Protein AF-A0A8X6WI10-F1 (afdb_monomer_lite)

Organism: Trichonephila clavipes (NCBI:txid2585209)

Radius of gyration: 24.34 Å; chains: 1; bounding box: 65×35×46 Å

pLDDT: mean 80.43, std 12.91, range [36.12, 96.44]

Secondary structure (DSSP, 8-state):
----PPPPSSPPP-S-TTGGGG----PPP------HHHHHHHHHHHHHTTT--HHHHTT-------EEESS-TT--------TTGGG-GGG--PPP-SPPPEEE-

Sequence (105 aa):
MSFTRRPGSGRPRQTSHREDRHIGTRCPLRELPLTPTPRLLRLEWCHAGGNWTSAGLNQVVFSNKSRFNISSDDNRVRVWRPCGERLNLAFSLQRHTAPTAGVMV

Foldseek 3Di:
DDDDDDDDPDDPDPDDPVRCVPVDDDDPPPDDPDDPVVVVVVVVVCVVCVPQDPVNVVPDDDDDKDKAAPDDPVQDDDDDDDPPCPVPCVRDDDRDPDGGDTDID

Structure (mmCIF, N/CA/C/O backbone):
data_AF-A0A8X6WI10-F1
#
_entry.id   AF-A0A8X6WI10-F1
#
loop_
_atom_site.group_PDB
_atom_site.id
_atom_site.type_symbol
_atom_site.label_atom_id
_atom_site.label_alt_id
_atom_site.label_comp_id
_atom_site.label_asym_id
_atom_site.label_entity_id
_atom_site.label_seq_id
_atom_site.pdbx_PDB_ins_code
_atom_site.Cartn_x
_atom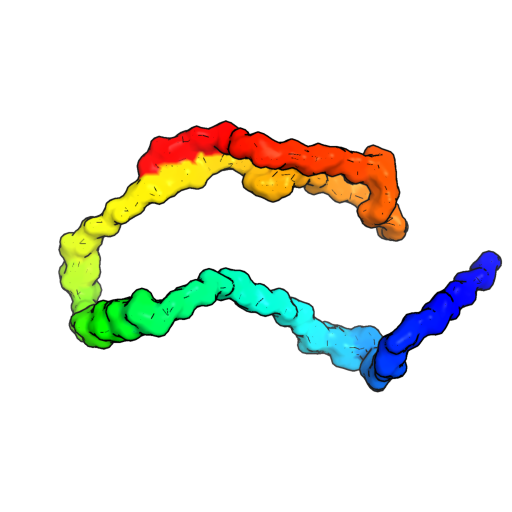_site.Cartn_y
_atom_site.Cartn_z
_atom_site.occupancy
_atom_site.B_iso_or_equiv
_atom_site.auth_seq_id
_atom_site.auth_comp_id
_atom_site.auth_asym_id
_atom_site.auth_atom_id
_atom_site.pdbx_PDB_model_num
ATOM 1 N N . MET A 1 1 ? 44.277 -15.154 -18.373 1.00 36.53 1 MET A N 1
ATOM 2 C CA . MET A 1 1 ? 43.895 -13.822 -17.853 1.00 36.53 1 MET A CA 1
ATOM 3 C C . MET A 1 1 ? 43.700 -13.933 -16.350 1.00 36.53 1 MET A C 1
ATOM 5 O O . MET A 1 1 ? 42.816 -14.656 -15.909 1.00 36.53 1 MET A O 1
ATOM 9 N N . SER A 1 2 ? 44.588 -13.324 -15.571 1.00 36.12 2 SER A N 1
ATOM 10 C CA . SER A 1 2 ? 44.642 -13.413 -14.109 1.00 36.12 2 SER A CA 1
ATOM 11 C C . SER A 1 2 ? 43.868 -12.250 -13.481 1.00 36.12 2 SER A C 1
ATOM 13 O O . SER A 1 2 ? 44.223 -11.090 -13.662 1.00 36.12 2 SER A O 1
ATOM 15 N N . PHE A 1 3 ? 42.795 -12.551 -12.747 1.00 38.69 3 PHE A N 1
ATOM 16 C CA . PHE A 1 3 ? 42.036 -11.546 -12.001 1.00 38.69 3 PHE A CA 1
ATOM 17 C C . PHE A 1 3 ? 42.714 -11.275 -10.654 1.00 38.69 3 PHE A C 1
ATOM 19 O O . PHE A 1 3 ? 42.570 -12.051 -9.710 1.00 38.69 3 PHE A O 1
ATOM 26 N N . THR A 1 4 ? 43.437 -10.165 -10.536 1.00 45.56 4 THR A N 1
ATOM 27 C CA . THR A 1 4 ? 43.920 -9.660 -9.246 1.00 45.56 4 THR A CA 1
ATOM 28 C C . THR A 1 4 ? 42.784 -8.941 -8.516 1.00 45.56 4 THR A C 1
ATOM 30 O O . THR A 1 4 ? 42.281 -7.905 -8.953 1.00 45.56 4 THR A O 1
ATOM 33 N N . ARG A 1 5 ? 42.342 -9.505 -7.383 1.00 49.59 5 ARG A N 1
ATOM 34 C CA . ARG A 1 5 ? 41.391 -8.837 -6.481 1.00 49.59 5 ARG A CA 1
ATOM 35 C C . ARG A 1 5 ? 42.083 -7.637 -5.837 1.00 49.59 5 ARG A C 1
ATOM 37 O O . ARG A 1 5 ? 43.136 -7.788 -5.227 1.00 49.59 5 ARG A O 1
ATOM 44 N N . ARG A 1 6 ? 41.474 -6.454 -5.943 1.00 52.00 6 ARG A N 1
ATOM 45 C CA . ARG A 1 6 ? 41.915 -5.271 -5.191 1.00 52.00 6 ARG A CA 1
ATOM 46 C C . ARG A 1 6 ? 41.699 -5.516 -3.687 1.00 52.00 6 ARG A C 1
ATOM 48 O O . ARG A 1 6 ? 40.627 -6.018 -3.335 1.00 52.00 6 ARG A O 1
ATOM 55 N N . PRO A 1 7 ? 42.652 -5.169 -2.803 1.00 57.00 7 PRO A N 1
ATOM 56 C CA . PRO A 1 7 ? 42.442 -5.259 -1.362 1.00 57.00 7 P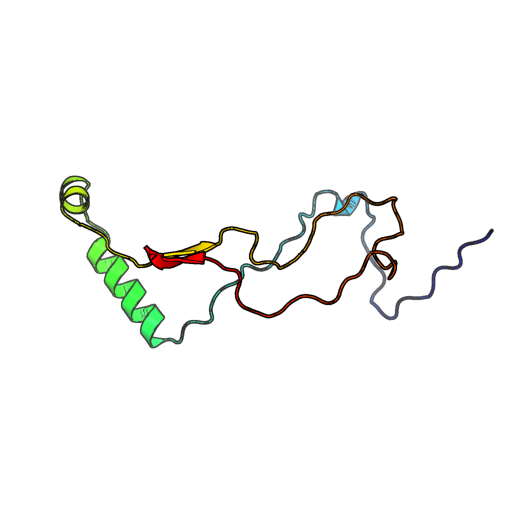RO A CA 1
ATOM 57 C C . PRO A 1 7 ? 41.316 -4.306 -0.948 1.00 57.00 7 PRO A C 1
ATOM 59 O O . PRO A 1 7 ? 41.387 -3.105 -1.203 1.00 57.00 7 PRO A O 1
ATOM 62 N N . GLY A 1 8 ? 40.248 -4.839 -0.354 1.00 60.31 8 GLY A N 1
ATOM 63 C CA . GLY A 1 8 ? 39.208 -4.020 0.265 1.00 60.31 8 GLY A CA 1
ATOM 64 C C . GLY A 1 8 ? 39.687 -3.517 1.625 1.00 60.31 8 GLY A C 1
ATOM 65 O O . GLY A 1 8 ? 40.206 -4.302 2.411 1.00 60.31 8 GLY A O 1
ATOM 66 N N . SER A 1 9 ? 39.491 -2.235 1.929 1.00 61.09 9 SER A N 1
ATOM 67 C CA . SER A 1 9 ? 39.899 -1.580 3.185 1.00 61.09 9 SER A CA 1
ATOM 68 C C . SER A 1 9 ? 38.997 -1.905 4.392 1.00 61.09 9 SER A C 1
ATOM 70 O O . SER A 1 9 ? 38.879 -1.112 5.323 1.00 61.09 9 SER A O 1
ATOM 72 N N . GLY A 1 10 ? 38.314 -3.051 4.369 1.00 67.44 10 GLY A N 1
ATOM 73 C CA . GLY A 1 10 ? 37.398 -3.493 5.420 1.00 67.44 10 GLY A CA 1
ATOM 74 C C . GLY A 1 10 ? 37.994 -4.606 6.276 1.00 67.44 10 GLY A C 1
ATOM 75 O O . GLY A 1 10 ? 38.992 -5.223 5.908 1.00 67.44 10 GLY A O 1
ATOM 76 N N . ARG A 1 11 ? 37.349 -4.904 7.410 1.00 70.88 11 ARG A N 1
ATOM 77 C CA . ARG A 1 11 ? 37.685 -6.097 8.200 1.00 70.88 11 ARG A CA 1
ATOM 78 C C . ARG A 1 11 ? 37.631 -7.342 7.299 1.00 70.88 11 ARG A C 1
ATOM 80 O O . ARG A 1 11 ? 36.675 -7.463 6.525 1.00 70.88 11 ARG A O 1
ATOM 87 N N . PRO A 1 12 ? 38.615 -8.256 7.387 1.00 72.81 12 PRO A N 1
ATOM 88 C CA . PRO A 1 12 ? 38.588 -9.501 6.632 1.00 72.81 12 PRO A CA 1
ATOM 89 C C . PRO A 1 12 ? 37.271 -10.231 6.880 1.00 72.81 12 PRO A C 1
ATOM 91 O O . PRO A 1 12 ? 36.828 -10.352 8.024 1.00 72.81 12 PRO A O 1
ATOM 94 N N . ARG A 1 13 ? 36.627 -10.695 5.807 1.00 71.38 13 ARG A N 1
ATOM 95 C CA . ARG A 1 13 ? 35.412 -11.497 5.935 1.00 71.38 13 ARG A CA 1
ATOM 96 C C . ARG A 1 13 ? 35.779 -12.796 6.653 1.00 71.38 13 ARG A C 1
ATOM 98 O O . ARG A 1 13 ? 36.609 -13.543 6.148 1.00 71.38 13 ARG A O 1
ATOM 105 N N . GLN A 1 14 ? 35.181 -13.031 7.819 1.00 82.12 14 GLN A N 1
ATOM 106 C CA . GLN A 1 14 ? 35.443 -14.232 8.619 1.00 82.12 14 GLN A CA 1
ATOM 107 C C . GLN A 1 14 ? 34.620 -15.446 8.179 1.00 82.12 14 GLN A C 1
ATOM 109 O O . GLN A 1 14 ? 34.967 -16.563 8.537 1.00 82.12 14 GLN A O 1
ATOM 114 N N . THR A 1 15 ? 33.565 -15.237 7.393 1.00 79.12 15 THR A N 1
ATOM 115 C CA . THR A 1 15 ? 32.676 -16.294 6.910 1.00 79.12 15 THR A CA 1
ATOM 116 C C . THR A 1 15 ? 32.820 -16.513 5.402 1.00 79.12 15 THR A C 1
ATOM 118 O O . THR A 1 15 ? 33.075 -15.601 4.605 1.00 79.12 15 THR A O 1
ATOM 121 N N . SER A 1 16 ? 32.683 -17.762 4.983 1.00 82.19 16 SER A N 1
ATOM 122 C CA . SER A 1 16 ? 32.624 -18.183 3.591 1.00 82.19 16 SER A CA 1
ATOM 123 C C . SER A 1 16 ? 31.206 -18.029 3.030 1.00 82.19 16 SER A C 1
ATOM 125 O O . SER A 1 16 ? 30.210 -18.086 3.744 1.00 82.19 16 SER A O 1
ATOM 127 N N . H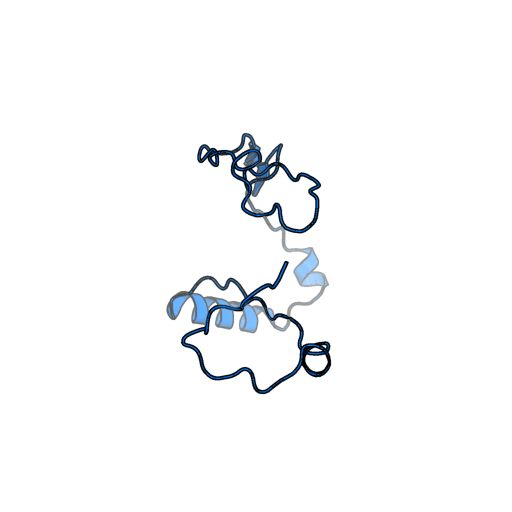IS A 1 17 ? 31.086 -17.926 1.703 1.00 76.81 17 HIS A N 1
ATOM 128 C CA . HIS A 1 17 ? 29.778 -17.869 1.031 1.00 76.81 17 HIS A CA 1
ATOM 129 C C . HIS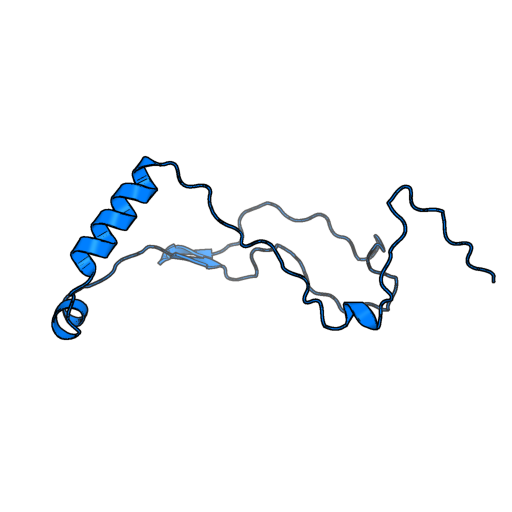 A 1 17 ? 28.890 -19.098 1.325 1.00 76.81 17 HIS A C 1
ATOM 131 O O . HIS A 1 17 ? 27.669 -19.024 1.217 1.00 76.81 17 HIS A O 1
ATOM 137 N N . ARG A 1 18 ? 29.488 -20.252 1.656 1.00 78.62 18 ARG A N 1
ATOM 138 C CA . ARG A 1 18 ? 28.739 -21.459 2.039 1.00 78.62 18 ARG A CA 1
ATOM 139 C C . ARG A 1 18 ? 28.129 -21.322 3.433 1.00 78.62 18 ARG A C 1
ATOM 141 O O . ARG A 1 18 ? 26.990 -21.732 3.611 1.00 78.62 18 ARG A O 1
ATOM 148 N N . GLU A 1 19 ? 28.859 -20.728 4.373 1.00 84.12 19 GLU A N 1
ATOM 149 C CA . GLU A 1 19 ? 28.388 -20.464 5.740 1.00 84.12 19 GLU A CA 1
ATOM 150 C C . GLU A 1 19 ? 27.309 -19.374 5.752 1.00 84.12 19 GLU A C 1
ATOM 152 O O . GLU A 1 19 ? 26.295 -19.508 6.433 1.00 84.12 19 GLU A O 1
ATOM 157 N N . ASP A 1 20 ? 27.451 -18.361 4.895 1.00 81.62 20 ASP A N 1
ATOM 158 C CA . ASP A 1 20 ? 26.464 -17.286 4.748 1.00 81.62 20 ASP A CA 1
ATOM 159 C C . ASP A 1 20 ? 25.188 -17.723 4.000 1.00 81.62 20 ASP A C 1
ATOM 161 O O . ASP A 1 20 ? 24.233 -16.952 3.916 1.00 81.62 20 ASP A O 1
ATOM 165 N N . ARG A 1 21 ? 25.119 -18.953 3.462 1.00 78.81 21 ARG A N 1
ATOM 166 C CA . ARG A 1 21 ? 23.980 -19.429 2.647 1.00 78.81 21 ARG A CA 1
ATOM 167 C C . ARG A 1 21 ? 22.643 -19.376 3.394 1.00 78.81 21 ARG A C 1
ATOM 169 O O . ARG A 1 21 ? 21.595 -19.264 2.761 1.00 78.81 21 ARG A O 1
ATOM 176 N N . HIS A 1 22 ? 22.684 -19.468 4.719 1.00 76.44 22 HIS A N 1
ATOM 177 C CA . HIS A 1 22 ? 21.509 -19.437 5.593 1.00 76.44 22 HIS A CA 1
ATOM 178 C C . HIS A 1 22 ? 21.252 -18.053 6.205 1.00 76.44 22 HIS A C 1
ATOM 180 O O . HIS A 1 22 ? 20.234 -17.847 6.865 1.00 76.44 22 HIS A O 1
ATOM 186 N N . ILE A 1 23 ? 22.146 -17.090 5.969 1.00 78.12 23 ILE A N 1
ATOM 187 C CA . ILE A 1 23 ? 21.986 -15.711 6.412 1.00 78.12 23 ILE A CA 1
ATOM 188 C C . ILE A 1 23 ? 21.145 -14.993 5.359 1.00 78.12 23 ILE A C 1
ATOM 190 O O . ILE A 1 23 ? 21.631 -14.558 4.316 1.00 78.12 23 ILE A O 1
ATOM 194 N N . GLY A 1 24 ? 19.846 -14.877 5.624 1.00 72.56 24 GLY A N 1
ATOM 195 C CA . GLY A 1 24 ? 18.975 -14.039 4.810 1.00 72.56 24 GLY A CA 1
ATOM 196 C C . GLY A 1 24 ? 19.458 -12.588 4.829 1.00 72.56 24 GLY A C 1
ATOM 197 O O . GLY A 1 24 ? 19.764 -12.031 5.885 1.00 72.56 24 GLY A O 1
ATOM 198 N N . THR A 1 25 ? 19.502 -11.938 3.667 1.00 71.81 25 THR A N 1
ATOM 199 C CA . THR A 1 25 ? 19.712 -10.490 3.597 1.00 71.81 25 THR A CA 1
ATOM 200 C C . THR A 1 25 ? 18.516 -9.790 4.238 1.00 71.81 25 THR A C 1
ATOM 202 O O . THR A 1 25 ? 17.444 -9.705 3.637 1.00 71.81 25 THR A O 1
ATOM 205 N N . ARG A 1 26 ? 18.672 -9.291 5.468 1.00 71.12 26 ARG A N 1
ATOM 206 C CA . ARG A 1 26 ? 17.653 -8.458 6.114 1.00 71.12 26 ARG A CA 1
ATOM 207 C C . ARG A 1 26 ? 17.676 -7.079 5.461 1.00 71.12 26 ARG A C 1
ATOM 209 O O . ARG A 1 26 ? 18.605 -6.302 5.669 1.00 71.12 26 ARG A O 1
ATOM 216 N N . CYS A 1 27 ? 16.656 -6.762 4.674 1.00 72.81 27 CYS A N 1
ATOM 217 C CA . CYS A 1 27 ? 16.380 -5.371 4.344 1.00 72.81 27 CYS A CA 1
ATOM 218 C C . CYS A 1 27 ? 15.799 -4.707 5.602 1.00 72.81 27 CYS A C 1
ATOM 220 O O . CYS A 1 27 ? 14.829 -5.239 6.146 1.00 72.81 27 CYS A O 1
ATOM 222 N N . PRO A 1 28 ? 16.365 -3.592 6.096 1.00 70.06 28 PRO A N 1
ATOM 223 C CA . PRO A 1 28 ? 15.743 -2.865 7.193 1.00 70.06 28 PRO A CA 1
ATOM 224 C C . PRO A 1 28 ? 14.331 -2.451 6.772 1.00 70.06 28 PRO A C 1
ATOM 226 O O . PRO A 1 28 ? 14.121 -1.995 5.642 1.00 70.06 28 PRO A O 1
ATOM 229 N N . LEU A 1 29 ? 13.364 -2.644 7.671 1.00 75.56 29 LEU A N 1
ATOM 230 C CA . LEU A 1 29 ? 12.002 -2.180 7.457 1.00 75.56 29 LEU A CA 1
ATOM 231 C C . LEU A 1 29 ? 12.053 -0.666 7.217 1.00 75.56 29 LEU A C 1
ATOM 233 O O . LEU A 1 29 ? 12.698 0.071 7.964 1.00 75.56 29 LEU A O 1
ATOM 237 N N . ARG A 1 30 ? 11.411 -0.200 6.142 1.00 79.69 30 ARG A N 1
ATOM 238 C CA . ARG A 1 30 ? 11.265 1.235 5.882 1.00 79.69 30 ARG A CA 1
ATOM 239 C C . ARG A 1 30 ? 10.196 1.785 6.817 1.00 79.69 30 ARG A C 1
ATOM 241 O O . ARG A 1 30 ? 9.039 1.910 6.432 1.00 79.69 30 ARG A O 1
ATOM 248 N N . GLU A 1 31 ? 10.581 2.067 8.052 1.00 77.19 31 GLU A N 1
ATOM 249 C CA . GLU A 1 31 ? 9.699 2.709 9.019 1.00 77.19 31 GLU A CA 1
ATOM 250 C C . GLU A 1 31 ? 9.733 4.227 8.840 1.00 77.19 31 GLU A C 1
ATOM 252 O O . GLU A 1 31 ? 10.797 4.839 8.729 1.00 77.19 31 GLU A O 1
ATOM 257 N N . LEU A 1 32 ? 8.553 4.845 8.826 1.00 80.56 32 LEU A N 1
ATOM 258 C CA . LEU A 1 32 ? 8.445 6.290 8.970 1.00 80.56 32 LEU A CA 1
ATOM 259 C C . LEU A 1 32 ? 8.771 6.639 10.430 1.00 80.56 32 LEU A C 1
ATOM 261 O O . LEU A 1 32 ? 8.090 6.133 11.328 1.00 80.56 32 LEU A O 1
ATOM 265 N N . PRO A 1 33 ? 9.769 7.497 10.707 1.00 84.12 33 PRO A N 1
ATOM 266 C CA . PRO A 1 33 ? 10.055 7.919 12.069 1.00 84.12 33 PRO A CA 1
ATOM 267 C C . PRO A 1 33 ? 8.897 8.781 12.585 1.00 84.12 33 PRO A C 1
ATOM 269 O O . PRO A 1 33 ? 8.801 9.969 12.295 1.00 84.12 33 PRO A O 1
ATOM 272 N N . LEU A 1 34 ? 7.982 8.170 13.339 1.00 83.88 34 LEU A N 1
ATOM 273 C CA . LEU A 1 34 ? 6.914 8.900 14.021 1.00 83.88 34 LEU A CA 1
ATOM 274 C C . LEU A 1 34 ? 7.486 9.684 15.205 1.00 83.88 34 LEU A C 1
ATOM 276 O O . LEU A 1 34 ? 8.316 9.160 15.951 1.00 83.88 34 LEU A O 1
ATOM 280 N N . THR A 1 35 ? 7.001 10.906 15.414 1.00 91.00 35 THR A N 1
ATOM 281 C CA . THR A 1 35 ? 7.262 11.659 16.646 1.00 91.00 35 THR A CA 1
ATOM 282 C C . THR A 1 35 ? 6.588 10.970 17.852 1.00 91.00 35 THR A C 1
ATOM 284 O O . THR A 1 35 ? 5.712 10.117 17.665 1.00 91.00 35 THR A O 1
ATOM 287 N N . PRO A 1 36 ? 6.983 11.277 19.104 1.00 92.88 36 PRO A N 1
ATOM 288 C CA . PRO A 1 36 ? 6.435 10.607 20.290 1.00 92.88 36 PRO A CA 1
ATOM 289 C C . PRO A 1 36 ? 4.909 10.724 20.423 1.00 92.88 36 PRO A C 1
ATOM 291 O O . PRO A 1 36 ? 4.243 9.747 20.754 1.00 92.88 36 PRO A O 1
ATOM 294 N N . THR A 1 37 ? 4.336 11.883 20.094 1.00 94.06 37 THR A N 1
ATOM 295 C CA . THR A 1 37 ? 2.899 12.148 20.273 1.00 94.06 37 THR A CA 1
ATOM 296 C C . THR A 1 37 ? 2.003 11.273 19.380 1.00 94.06 37 THR A C 1
ATOM 298 O O . THR A 1 37 ? 1.142 10.581 19.921 1.00 94.06 37 THR A O 1
ATOM 301 N N . PRO A 1 38 ? 2.214 11.177 18.046 1.00 92.31 38 PRO A N 1
ATOM 302 C CA . PRO A 1 38 ? 1.486 10.226 17.204 1.00 92.31 38 PRO A CA 1
ATOM 303 C C . PRO A 1 38 ? 1.625 8.763 17.633 1.00 92.31 38 PRO A C 1
ATOM 305 O O . PRO A 1 38 ? 0.716 7.975 17.383 1.00 92.31 38 PRO A O 1
ATOM 308 N N . ARG A 1 39 ? 2.750 8.372 18.250 1.00 93.31 39 ARG A N 1
ATOM 309 C CA . ARG A 1 39 ? 2.930 6.998 18.749 1.00 93.31 39 ARG A CA 1
ATOM 310 C C . ARG A 1 39 ? 2.005 6.711 19.926 1.00 93.31 39 ARG A C 1
ATOM 312 O O . ARG A 1 39 ? 1.346 5.677 19.917 1.00 93.31 39 ARG A O 1
ATOM 319 N N . LEU A 1 40 ? 1.933 7.626 20.892 1.00 96.00 40 LEU A N 1
ATOM 320 C CA . LEU A 1 40 ? 1.063 7.481 22.061 1.00 96.00 40 LEU A CA 1
ATOM 321 C C . LEU A 1 40 ? -0.415 7.471 21.667 1.00 96.00 40 LEU A C 1
ATOM 323 O O . LEU A 1 40 ? -1.131 6.565 22.075 1.00 96.00 40 LEU A O 1
ATOM 327 N N . LEU A 1 41 ? -0.841 8.392 20.796 1.00 96.06 41 LEU A N 1
ATOM 328 C CA . LEU A 1 41 ? -2.229 8.436 20.316 1.00 96.06 41 LEU A CA 1
ATOM 329 C C . LEU A 1 41 ? -2.636 7.143 19.598 1.00 96.06 41 LEU A C 1
ATOM 331 O O . LEU A 1 41 ? -3.738 6.639 19.791 1.00 96.06 41 LEU A O 1
ATOM 335 N N . ARG A 1 42 ? -1.738 6.571 18.784 1.00 94.44 42 ARG A N 1
ATOM 336 C CA . ARG A 1 42 ? -1.990 5.277 18.132 1.00 94.44 42 ARG A CA 1
ATOM 337 C C . ARG A 1 42 ? -2.082 4.137 19.140 1.00 94.44 42 ARG A C 1
ATOM 339 O O . ARG A 1 42 ? -2.921 3.263 18.966 1.00 94.44 42 ARG A O 1
ATOM 346 N N . LEU A 1 43 ? -1.233 4.136 20.169 1.00 94.50 43 LEU A N 1
ATOM 347 C CA . LEU A 1 43 ? -1.265 3.117 21.216 1.00 94.50 43 LEU A CA 1
ATOM 348 C C . LEU A 1 43 ? -2.568 3.184 22.019 1.00 94.50 43 LEU A C 1
ATOM 350 O O . LEU A 1 43 ? -3.216 2.160 22.211 1.00 94.50 43 LEU A O 1
ATOM 354 N N . GLU A 1 44 ? -2.971 4.386 22.428 1.00 96.44 44 GLU A N 1
ATOM 355 C CA . GLU A 1 44 ? -4.228 4.627 23.138 1.00 96.44 44 GLU A CA 1
ATOM 356 C C . GLU A 1 44 ? -5.433 4.187 22.298 1.00 96.44 44 GLU A C 1
ATOM 358 O O . GLU A 1 44 ? -6.292 3.458 22.791 1.00 96.44 44 GLU A O 1
ATOM 363 N N . TRP A 1 45 ? -5.446 4.526 21.005 1.00 94.06 45 TRP A N 1
ATOM 364 C CA . TRP A 1 45 ? -6.477 4.071 20.072 1.00 94.06 45 TRP A CA 1
ATOM 365 C C . TRP A 1 45 ? -6.538 2.541 19.964 1.00 94.06 45 TRP A C 1
ATOM 367 O O . TRP A 1 45 ? -7.618 1.956 20.020 1.00 94.06 45 TRP A O 1
ATOM 377 N N . CYS A 1 46 ? -5.386 1.871 19.852 1.00 94.25 46 CYS A N 1
ATOM 378 C CA . CYS A 1 46 ? -5.326 0.409 19.826 1.00 94.25 46 CYS A CA 1
ATOM 379 C C . CYS A 1 46 ? -5.827 -0.215 21.134 1.00 94.25 46 CYS A C 1
ATOM 381 O O . CYS A 1 46 ? -6.524 -1.225 21.090 1.00 94.25 46 CYS A O 1
ATOM 383 N N . HIS A 1 47 ? -5.498 0.371 22.288 1.00 95.44 47 HIS A N 1
ATOM 384 C CA . HIS A 1 47 ? -5.998 -0.099 23.581 1.00 95.44 47 HIS A CA 1
ATOM 385 C C . HIS A 1 47 ? -7.518 0.072 23.689 1.00 95.44 47 HIS A C 1
ATOM 387 O O . HIS A 1 47 ? -8.204 -0.867 24.087 1.00 95.44 47 HIS A O 1
ATOM 393 N N . ALA A 1 48 ? -8.052 1.222 23.267 1.00 92.94 48 ALA A N 1
ATOM 394 C CA . ALA A 1 48 ? -9.493 1.467 23.206 1.00 92.94 48 ALA A CA 1
ATOM 395 C C . ALA A 1 48 ? -10.213 0.506 22.239 1.00 92.94 48 ALA A C 1
ATOM 397 O O . ALA A 1 48 ? -11.366 0.146 22.464 1.00 92.94 48 ALA A O 1
ATOM 398 N N . GLY A 1 49 ? -9.522 0.070 21.181 1.00 89.88 49 GLY A N 1
ATOM 399 C CA . GLY A 1 49 ? -10.004 -0.903 20.201 1.00 89.88 49 GLY A CA 1
ATOM 400 C C . GLY A 1 49 ? -9.801 -2.378 20.564 1.00 89.88 49 GLY A C 1
ATOM 401 O O . GLY A 1 49 ? -10.255 -3.253 19.829 1.00 89.88 49 GLY A O 1
ATOM 402 N N . GLY A 1 50 ? -9.115 -2.686 21.670 1.00 90.75 50 GLY A N 1
ATOM 403 C CA . GLY A 1 50 ? -8.624 -4.038 21.969 1.00 90.75 50 GLY A CA 1
ATOM 404 C C . GLY A 1 50 ? -9.711 -5.088 22.225 1.00 90.75 50 GLY A C 1
ATOM 405 O O . GLY A 1 50 ? -9.443 -6.283 22.134 1.00 90.75 50 GLY A O 1
ATOM 406 N N . ASN A 1 51 ? -10.938 -4.659 22.520 1.00 90.56 51 ASN A N 1
ATOM 407 C CA . ASN A 1 51 ? -12.094 -5.517 22.786 1.00 90.56 51 ASN A CA 1
ATOM 408 C C . ASN A 1 51 ? -13.167 -5.449 21.684 1.00 90.56 51 ASN A C 1
ATOM 410 O O . ASN A 1 51 ? -14.304 -5.874 21.907 1.00 90.56 51 ASN A O 1
ATOM 414 N N . TRP A 1 52 ? -12.845 -4.896 20.512 1.00 90.06 52 TRP A N 1
ATOM 415 C CA . TRP A 1 52 ? -13.806 -4.800 19.418 1.00 90.06 52 TRP A CA 1
ATOM 416 C C . TRP A 1 52 ? -14.245 -6.188 18.950 1.00 90.06 52 TRP A C 1
ATOM 418 O O . TRP A 1 52 ? -13.436 -7.059 18.633 1.00 90.06 52 TRP A O 1
ATOM 428 N N . THR A 1 53 ? -15.560 -6.389 18.897 1.00 92.69 53 THR A N 1
ATOM 429 C CA . THR A 1 53 ? -16.161 -7.626 18.397 1.00 92.69 53 THR A CA 1
ATOM 430 C C . THR A 1 53 ? -16.288 -7.579 16.877 1.00 92.69 53 THR A C 1
ATOM 432 O O . THR A 1 53 ? -16.367 -6.505 16.277 1.00 92.69 53 THR A O 1
ATOM 435 N N . SER A 1 54 ? -16.388 -8.743 16.231 1.00 91.62 54 SER A N 1
ATOM 436 C CA . SER A 1 54 ? -16.644 -8.824 14.785 1.00 91.62 54 SER A CA 1
ATOM 437 C C . SER A 1 54 ? -17.922 -8.078 14.377 1.00 91.62 54 SER A C 1
ATOM 439 O O . SER A 1 54 ? -17.956 -7.445 13.328 1.00 91.62 54 SER A O 1
ATOM 441 N N . ALA A 1 55 ? -18.952 -8.088 15.231 1.00 92.69 55 ALA A N 1
ATOM 442 C CA . ALA A 1 55 ? -20.184 -7.332 15.010 1.00 92.69 55 ALA A CA 1
ATOM 443 C C . ALA A 1 55 ? -19.966 -5.809 15.054 1.00 92.69 55 ALA A C 1
ATOM 445 O O . ALA A 1 55 ? -20.601 -5.088 14.288 1.00 92.69 55 ALA A O 1
ATOM 446 N N . GLY A 1 56 ? -19.061 -5.327 15.913 1.00 90.25 56 GLY A N 1
ATOM 447 C CA . GLY A 1 56 ? -18.652 -3.922 15.951 1.00 90.25 56 GLY A CA 1
ATOM 448 C C . GLY A 1 56 ? -17.846 -3.521 14.716 1.00 90.25 56 GLY A C 1
ATOM 449 O O . GLY A 1 56 ? -18.114 -2.480 14.126 1.00 90.25 56 GLY A O 1
ATOM 450 N N . LEU A 1 57 ? -16.927 -4.380 14.259 1.00 91.06 57 LEU A N 1
ATOM 451 C CA . LEU A 1 57 ? -16.155 -4.144 13.032 1.00 91.06 57 LEU A CA 1
ATOM 452 C C . LEU A 1 57 ? -17.043 -4.048 11.786 1.00 91.06 57 LEU A C 1
ATOM 454 O O . LEU A 1 57 ? -16.807 -3.190 10.941 1.00 91.06 57 LEU A O 1
ATOM 458 N N . ASN A 1 58 ? -18.092 -4.869 11.699 1.00 92.12 58 ASN A N 1
ATOM 459 C CA . ASN A 1 58 ? -19.023 -4.865 10.566 1.00 92.12 58 ASN A CA 1
ATOM 460 C C . ASN A 1 58 ? -19.837 -3.564 10.430 1.00 92.12 58 ASN A C 1
ATOM 462 O O . ASN A 1 58 ? -20.444 -3.341 9.387 1.00 92.12 58 ASN A O 1
ATOM 466 N N . GLN A 1 59 ? -19.864 -2.713 11.460 1.00 93.31 59 GLN A N 1
ATOM 467 C CA . GLN A 1 59 ? -20.548 -1.415 11.424 1.00 93.31 59 GLN A CA 1
ATOM 468 C C . GLN A 1 59 ? -19.625 -0.268 10.990 1.00 93.31 59 GLN A C 1
ATOM 470 O O . GLN A 1 59 ? -20.101 0.830 10.703 1.00 93.31 59 GLN A O 1
ATOM 475 N N . VAL A 1 60 ? -18.308 -0.491 10.940 1.00 91.69 60 VAL A N 1
ATOM 476 C CA . VAL A 1 60 ? -17.333 0.553 10.612 1.00 91.69 60 VAL A CA 1
ATOM 477 C C . VAL A 1 60 ? -17.138 0.631 9.100 1.00 91.69 60 VAL A C 1
ATOM 479 O O . VAL A 1 60 ? -16.685 -0.319 8.465 1.00 91.69 60 VAL A O 1
ATOM 482 N N . VAL A 1 61 ? -17.418 1.800 8.522 1.00 95.00 61 VAL A N 1
ATOM 483 C CA . VAL A 1 61 ? -17.132 2.096 7.112 1.00 95.00 61 VAL A CA 1
ATOM 484 C C . VAL A 1 61 ? -15.845 2.910 7.024 1.00 95.00 61 VAL A C 1
ATOM 486 O O . VAL A 1 61 ? -15.781 4.046 7.490 1.00 95.00 61 VAL A O 1
ATOM 489 N N . PHE A 1 62 ? -14.808 2.335 6.416 1.00 92.94 62 PHE A N 1
ATOM 490 C CA . PHE A 1 62 ? -13.546 3.032 6.176 1.00 92.94 62 PHE A CA 1
ATOM 491 C C . PHE A 1 62 ? -13.585 3.802 4.856 1.00 92.94 62 PHE A C 1
ATOM 493 O O . PHE A 1 62 ? -13.992 3.269 3.826 1.00 92.94 62 PHE A O 1
ATOM 500 N N . SER A 1 63 ? -13.075 5.032 4.870 1.00 95.00 63 SER A N 1
ATOM 501 C CA . SER A 1 63 ? -12.831 5.826 3.665 1.00 95.00 63 SER A CA 1
ATOM 502 C C . SER A 1 63 ? -11.355 6.195 3.578 1.00 95.00 63 SER A C 1
ATOM 504 O O . SER A 1 63 ? -10.778 6.673 4.556 1.00 95.00 63 SER A O 1
ATOM 506 N N . ASN A 1 64 ? -10.749 6.041 2.406 1.00 94.31 64 ASN A N 1
ATOM 507 C CA . ASN A 1 64 ? -9.467 6.662 2.093 1.00 94.31 64 ASN A CA 1
ATOM 508 C C . ASN A 1 64 ? -9.511 7.220 0.670 1.00 94.31 64 ASN A C 1
ATOM 510 O O . ASN A 1 64 ? -10.429 6.906 -0.083 1.00 94.31 64 ASN A O 1
ATOM 514 N N . LYS A 1 65 ? -8.514 8.037 0.330 1.00 94.81 65 LYS A N 1
ATOM 515 C CA . LYS A 1 65 ? -8.201 8.348 -1.061 1.00 94.81 65 LYS A CA 1
ATOM 516 C C . LYS A 1 65 ? -6.901 7.663 -1.425 1.00 94.81 65 LYS A C 1
ATOM 518 O O . LYS A 1 65 ? -5.907 7.824 -0.709 1.00 94.81 65 LYS A O 1
ATOM 523 N N . SER A 1 66 ? -6.896 6.959 -2.547 1.00 88.94 66 SER A N 1
ATOM 524 C CA . SER A 1 66 ? -5.697 6.301 -3.055 1.00 88.94 66 SER A CA 1
ATOM 525 C C . SER A 1 66 ? -5.437 6.698 -4.498 1.00 88.94 66 SER A C 1
ATOM 527 O O . SER A 1 66 ? -6.351 6.955 -5.281 1.00 88.94 66 SER A O 1
ATOM 529 N N . ARG A 1 67 ? -4.153 6.757 -4.852 1.00 87.12 67 ARG A N 1
ATOM 530 C CA . ARG A 1 67 ? -3.712 7.033 -6.215 1.00 87.12 67 ARG A CA 1
ATOM 531 C C . ARG A 1 67 ? -3.291 5.734 -6.881 1.00 87.12 67 ARG A C 1
ATOM 533 O O . ARG A 1 67 ? -2.321 5.105 -6.462 1.00 87.12 67 ARG A O 1
ATOM 540 N N . PHE A 1 68 ? -3.977 5.380 -7.956 1.00 84.75 68 PHE A N 1
ATOM 541 C CA . PHE A 1 68 ? -3.640 4.245 -8.802 1.00 84.75 68 PHE A CA 1
ATOM 542 C C . PHE A 1 68 ? -2.819 4.732 -9.990 1.00 84.75 68 PHE A C 1
ATOM 544 O O . PHE A 1 68 ? -3.301 5.508 -10.814 1.00 84.75 68 PHE A O 1
ATOM 551 N N . ASN A 1 69 ? -1.563 4.299 -10.072 1.00 84.06 69 ASN A N 1
ATOM 552 C CA . ASN A 1 69 ? -0.697 4.633 -11.198 1.00 84.06 69 ASN A CA 1
ATOM 553 C C . ASN A 1 69 ? -0.938 3.646 -12.348 1.00 84.06 69 ASN A C 1
ATOM 555 O O . ASN A 1 69 ? -1.053 2.444 -12.121 1.00 84.06 69 ASN A O 1
ATOM 559 N N . ILE A 1 70 ? -0.980 4.154 -13.581 1.00 81.06 70 ILE A N 1
ATOM 560 C CA . ILE A 1 70 ? -1.187 3.333 -14.790 1.00 81.06 70 ILE A CA 1
ATOM 561 C C . ILE A 1 70 ? 0.079 2.521 -15.133 1.00 81.06 70 ILE A C 1
ATOM 563 O O . ILE A 1 70 ? 0.004 1.474 -15.772 1.00 81.06 70 ILE A O 1
ATOM 567 N N . SER A 1 71 ? 1.250 2.965 -14.669 1.00 77.00 71 SER A N 1
ATOM 568 C CA . SER A 1 71 ? 2.530 2.262 -14.804 1.00 77.00 71 SER A CA 1
ATOM 569 C C . SER A 1 71 ? 3.292 2.214 -13.474 1.00 77.00 71 SER A C 1
ATOM 571 O O . SER A 1 71 ? 2.919 2.888 -12.513 1.00 77.00 71 SER A O 1
ATOM 573 N N . SER A 1 72 ? 4.380 1.431 -13.415 1.00 73.50 72 SER A N 1
ATOM 574 C CA . SER A 1 72 ? 5.233 1.353 -12.219 1.00 73.50 72 SER A CA 1
ATOM 575 C C . SER A 1 72 ? 5.794 2.731 -11.845 1.00 73.50 72 SER A C 1
ATOM 577 O O . SER A 1 72 ? 6.187 3.518 -12.706 1.00 73.50 72 SER A O 1
ATOM 579 N N . ASP A 1 73 ? 5.808 3.010 -10.546 1.00 72.50 73 ASP A N 1
ATOM 580 C CA . ASP A 1 73 ? 6.257 4.249 -9.902 1.00 72.50 73 ASP A CA 1
ATOM 581 C C . ASP A 1 73 ? 7.785 4.351 -9.760 1.00 72.50 73 ASP A C 1
ATOM 583 O O . ASP A 1 73 ? 8.344 5.422 -9.498 1.00 72.50 73 ASP A O 1
ATOM 587 N N . ASP A 1 74 ? 8.497 3.237 -9.937 1.00 73.44 74 ASP A N 1
ATOM 588 C CA . ASP A 1 74 ? 9.951 3.226 -9.846 1.00 73.44 74 ASP A CA 1
ATOM 589 C C . ASP A 1 74 ? 10.611 3.931 -11.045 1.00 73.44 74 ASP A C 1
ATOM 591 O O . ASP A 1 74 ? 11.790 4.298 -10.965 1.00 73.44 74 ASP A O 1
ATOM 595 N N . ASN A 1 75 ? 9.830 4.236 -12.093 1.00 68.44 75 ASN A N 1
ATOM 596 C CA . ASN A 1 75 ? 10.257 4.833 -13.357 1.00 68.44 75 ASN A CA 1
ATOM 597 C C . ASN A 1 75 ? 11.419 4.048 -13.985 1.00 68.44 75 ASN A C 1
ATOM 599 O O . ASN A 1 75 ? 12.344 4.634 -14.556 1.00 68.44 75 ASN A O 1
ATOM 603 N N . ARG A 1 76 ? 11.407 2.715 -13.833 1.00 74.88 76 ARG A N 1
ATOM 604 C CA . ARG A 1 76 ? 12.412 1.807 -14.386 1.00 74.88 76 ARG A CA 1
ATOM 605 C C . ARG A 1 76 ? 11.769 0.815 -15.342 1.00 74.88 76 ARG A C 1
ATOM 607 O O . ARG A 1 76 ? 10.745 0.203 -15.061 1.00 74.88 76 ARG A O 1
ATOM 614 N N . VAL A 1 77 ? 12.451 0.587 -16.458 1.00 76.81 77 VAL A N 1
ATOM 615 C CA . VAL A 1 77 ? 12.171 -0.548 -17.337 1.00 76.81 77 VAL A CA 1
ATOM 616 C C . VAL A 1 77 ? 12.996 -1.731 -16.845 1.00 76.81 77 VAL A C 1
ATOM 618 O O . VAL A 1 77 ? 14.216 -1.634 -16.692 1.00 76.81 77 VAL A O 1
ATOM 621 N N . ARG A 1 78 ? 12.336 -2.857 -16.571 1.00 79.75 78 ARG A N 1
ATOM 6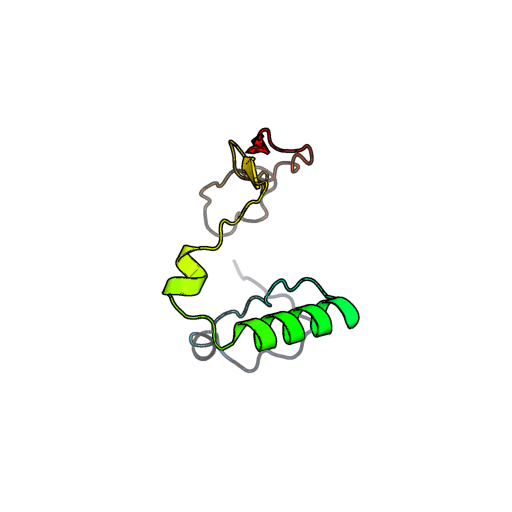22 C CA . ARG A 1 78 ? 13.022 -4.112 -16.241 1.00 79.75 78 ARG A CA 1
ATOM 623 C C . ARG A 1 78 ? 13.553 -4.729 -17.533 1.00 79.75 78 ARG A C 1
ATOM 625 O O . ARG A 1 78 ? 12.801 -4.893 -18.485 1.00 79.75 78 ARG A O 1
ATOM 632 N N . VAL A 1 79 ? 14.842 -5.063 -17.561 1.00 81.44 79 VAL A N 1
ATOM 633 C CA . VAL A 1 79 ? 15.532 -5.611 -18.741 1.00 81.44 79 VAL A CA 1
ATOM 634 C C . VAL A 1 79 ? 16.336 -6.836 -18.318 1.00 81.44 79 VAL A C 1
ATOM 636 O O . VAL A 1 79 ? 17.019 -6.795 -17.293 1.00 81.44 79 VAL A O 1
ATOM 639 N N . TRP A 1 80 ? 16.280 -7.908 -19.106 1.00 83.69 80 TRP A N 1
ATOM 640 C CA . TRP A 1 80 ? 17.142 -9.078 -18.935 1.00 83.69 80 TRP A CA 1
ATOM 641 C C . TRP A 1 80 ? 18.539 -8.790 -19.481 1.00 83.69 80 TRP A C 1
ATOM 643 O O . TRP A 1 80 ? 18.669 -8.243 -20.573 1.00 83.69 80 TRP A O 1
ATOM 653 N N . ARG A 1 81 ? 19.585 -9.135 -18.721 1.00 83.38 81 ARG A N 1
ATOM 654 C CA . ARG A 1 81 ? 20.981 -8.880 -19.110 1.00 83.38 81 ARG A CA 1
ATOM 655 C C . ARG A 1 81 ? 21.890 -10.060 -18.774 1.00 83.38 81 ARG A C 1
ATOM 657 O O . ARG A 1 81 ? 21.640 -10.733 -17.770 1.00 83.38 81 ARG A O 1
ATOM 664 N N . PRO A 1 82 ? 22.970 -10.267 -19.546 1.00 87.31 82 PRO A N 1
ATOM 665 C CA . PRO A 1 82 ? 24.048 -11.173 -19.173 1.00 87.31 82 PRO A CA 1
ATOM 666 C C . PRO A 1 82 ? 24.687 -10.799 -17.826 1.00 87.31 82 PRO A C 1
ATOM 668 O O . PRO A 1 82 ? 24.711 -9.636 -17.405 1.00 87.31 82 PRO A O 1
ATOM 671 N N . CYS A 1 83 ? 25.233 -11.797 -17.132 1.00 86.31 83 CYS A N 1
ATOM 672 C CA . CYS A 1 83 ? 25.932 -11.585 -15.867 1.00 86.31 83 CYS A CA 1
ATOM 673 C C . CYS A 1 83 ? 27.164 -10.683 -16.068 1.00 86.31 83 CYS A C 1
ATOM 675 O O . CYS A 1 83 ? 27.962 -10.908 -16.968 1.00 86.31 83 CYS A O 1
ATOM 677 N N . GLY A 1 84 ? 27.342 -9.680 -15.201 1.00 85.69 84 GLY A N 1
ATOM 678 C CA . GLY A 1 84 ? 28.464 -8.731 -15.263 1.00 85.69 84 GLY A CA 1
ATOM 679 C C . GLY A 1 84 ? 28.134 -7.383 -15.914 1.00 85.69 84 GLY A C 1
ATOM 680 O O . GLY A 1 84 ? 28.836 -6.407 -15.669 1.00 85.69 84 GLY A O 1
ATOM 681 N N . GLU A 1 85 ? 27.012 -7.262 -16.626 1.00 85.75 85 GLU A N 1
ATOM 682 C CA . GLU A 1 85 ? 26.644 -6.033 -17.352 1.00 85.75 85 GLU A CA 1
ATOM 683 C C . GLU A 1 85 ? 25.760 -5.063 -16.547 1.00 85.75 85 GLU A C 1
ATOM 685 O O . GLU A 1 85 ? 25.153 -4.134 -17.087 1.00 85.75 85 GLU A O 1
ATOM 690 N N . ARG A 1 86 ? 25.675 -5.242 -15.222 1.00 79.69 86 ARG A N 1
ATOM 691 C CA . ARG A 1 86 ? 24.810 -4.425 -14.351 1.00 79.69 86 ARG A CA 1
ATOM 692 C C . ARG A 1 86 ? 25.116 -2.927 -14.446 1.00 79.69 86 ARG A C 1
ATOM 694 O O . ARG A 1 86 ? 24.197 -2.120 -14.378 1.00 79.69 86 ARG A O 1
ATOM 701 N N . LEU A 1 87 ? 26.397 -2.578 -14.571 1.00 81.38 87 LEU A N 1
ATOM 702 C CA . LEU A 1 87 ? 26.878 -1.193 -14.634 1.00 81.38 87 LEU A CA 1
ATOM 703 C C . LEU A 1 87 ? 27.080 -0.696 -16.072 1.00 81.38 87 LEU A C 1
ATOM 705 O O . LEU A 1 87 ? 27.619 0.388 -16.265 1.00 81.38 87 LEU A O 1
ATOM 709 N N . ASN A 1 88 ? 26.680 -1.479 -17.078 1.00 83.31 88 ASN A N 1
ATOM 710 C CA . ASN A 1 88 ? 26.799 -1.060 -18.465 1.00 83.31 88 ASN A CA 1
ATOM 711 C C . ASN A 1 88 ? 25.877 0.149 -18.720 1.00 83.31 88 ASN A C 1
ATOM 713 O O . ASN A 1 88 ? 24.653 0.088 -18.541 1.00 83.31 88 ASN A O 1
ATOM 717 N N . LEU A 1 89 ? 26.494 1.262 -19.122 1.00 81.62 89 LEU A N 1
ATOM 718 C CA . LEU A 1 89 ? 25.819 2.528 -19.391 1.00 81.62 89 LEU A CA 1
ATOM 719 C C . LEU A 1 89 ? 24.898 2.451 -20.612 1.00 81.62 89 LEU A C 1
ATOM 721 O O . LEU A 1 89 ? 23.901 3.162 -20.635 1.00 81.62 89 LEU A O 1
ATOM 725 N N . ALA A 1 90 ? 25.144 1.530 -21.553 1.00 80.62 90 ALA A N 1
ATOM 726 C CA . ALA A 1 90 ? 24.268 1.295 -22.705 1.00 80.62 90 ALA A CA 1
ATOM 727 C C . ALA A 1 90 ? 22.834 0.911 -22.300 1.00 80.62 90 ALA A C 1
ATOM 729 O O . ALA A 1 90 ? 21.894 1.082 -23.068 1.00 80.62 90 ALA A O 1
ATOM 730 N N . PHE A 1 91 ? 22.657 0.418 -21.074 1.00 74.12 91 PHE A N 1
ATOM 731 C CA . PHE A 1 91 ? 21.359 0.046 -20.526 1.00 74.12 91 PHE A CA 1
ATOM 732 C C . PHE A 1 91 ? 20.983 0.881 -19.290 1.00 74.12 91 PHE A C 1
ATOM 734 O O . PHE A 1 91 ? 20.106 0.495 -18.510 1.00 74.12 91 PHE A O 1
ATOM 741 N N . SER A 1 92 ? 21.675 1.993 -19.055 1.00 74.19 92 SER A N 1
ATOM 742 C CA . SER A 1 92 ? 21.361 2.939 -17.988 1.00 74.19 92 SER A CA 1
ATOM 743 C C . SER A 1 92 ? 20.711 4.164 -18.614 1.00 74.19 92 SER A C 1
ATOM 745 O O . SER A 1 92 ? 21.357 4.900 -19.347 1.00 74.19 92 SER A O 1
ATOM 747 N N . LEU A 1 93 ? 19.429 4.381 -18.329 1.00 74.44 93 LEU A N 1
ATOM 748 C CA . LEU A 1 93 ? 18.724 5.591 -18.743 1.00 74.44 93 LEU A CA 1
ATOM 749 C C . LEU A 1 93 ? 18.552 6.513 -17.541 1.00 74.44 93 LEU A C 1
ATOM 751 O O . LEU A 1 93 ? 18.367 6.053 -16.409 1.00 74.44 93 LEU A O 1
ATOM 755 N N . GLN A 1 94 ? 18.609 7.821 -17.789 1.00 74.88 94 GLN A N 1
ATOM 756 C CA . GLN A 1 94 ? 18.285 8.810 -16.772 1.00 74.88 94 GLN A CA 1
ATOM 757 C C . GLN A 1 94 ? 16.850 8.580 -16.296 1.00 74.88 94 GLN A C 1
ATOM 759 O O . GLN A 1 94 ? 15.918 8.467 -17.093 1.00 74.88 94 GLN A O 1
ATOM 764 N N . ARG A 1 95 ? 16.675 8.488 -14.977 1.00 71.62 95 ARG A N 1
ATOM 765 C CA . ARG A 1 95 ? 15.354 8.296 -14.384 1.00 71.62 95 ARG A CA 1
ATOM 766 C C . ARG A 1 95 ? 14.512 9.539 -14.651 1.00 71.62 95 ARG A C 1
ATOM 768 O O . ARG A 1 95 ? 14.892 10.636 -14.250 1.00 71.62 95 ARG A O 1
ATOM 775 N N . HIS A 1 96 ? 13.353 9.352 -15.269 1.00 68.81 96 HIS A N 1
ATOM 776 C CA . HIS A 1 96 ? 12.332 10.388 -15.312 1.00 68.81 96 HIS A CA 1
ATOM 777 C C . HIS A 1 96 ? 11.833 10.651 -13.884 1.00 68.81 96 HIS A C 1
ATOM 779 O O . HIS A 1 96 ? 11.526 9.706 -13.161 1.00 68.81 96 HIS A O 1
ATOM 785 N N . THR A 1 97 ? 11.788 11.904 -13.440 1.00 70.19 97 THR A N 1
ATOM 786 C CA . THR A 1 97 ? 11.337 12.278 -12.084 1.00 70.19 97 THR A CA 1
ATOM 787 C C . THR A 1 97 ? 9.925 12.839 -12.052 1.00 70.19 97 THR A C 1
ATOM 789 O O . THR A 1 97 ? 9.407 13.071 -10.960 1.00 70.19 97 THR A O 1
ATOM 792 N N . ALA A 1 98 ? 9.288 13.057 -13.207 1.00 75.38 98 ALA A N 1
ATOM 793 C CA . ALA A 1 98 ? 7.940 13.598 -13.197 1.00 75.38 98 ALA A CA 1
ATOM 794 C C . ALA A 1 98 ? 6.929 12.553 -12.688 1.00 75.38 98 ALA A C 1
ATOM 796 O O . ALA A 1 98 ? 7.157 11.343 -12.830 1.00 75.38 98 ALA A O 1
ATOM 797 N N . PRO A 1 99 ? 5.818 13.011 -12.085 1.00 74.00 99 PRO A N 1
ATOM 798 C CA . PRO A 1 99 ? 4.786 12.129 -11.566 1.00 74.00 99 PRO A CA 1
ATOM 799 C C . PRO A 1 99 ? 4.242 11.208 -12.658 1.00 74.00 99 PRO A C 1
ATOM 801 O O . PRO A 1 99 ? 3.835 11.664 -13.725 1.00 74.00 99 PRO A O 1
ATOM 804 N N . THR A 1 100 ? 4.182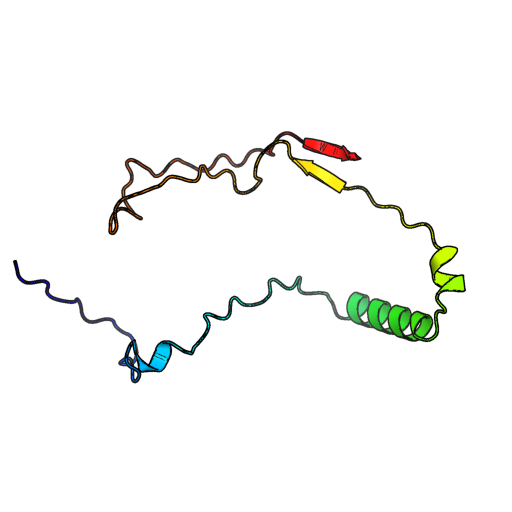 9.911 -12.368 1.00 79.31 100 THR A N 1
ATOM 805 C CA . THR A 1 100 ? 3.498 8.936 -13.222 1.00 79.31 100 THR A CA 1
ATOM 806 C C . THR A 1 100 ? 2.028 9.312 -13.345 1.00 79.31 100 THR A C 1
ATOM 808 O O . THR A 1 100 ? 1.417 9.684 -12.341 1.00 79.31 100 THR A O 1
ATOM 811 N N . ALA A 1 101 ? 1.451 9.235 -14.546 1.00 84.56 101 ALA A N 1
ATOM 812 C CA . ALA A 1 101 ? 0.016 9.426 -14.727 1.00 84.56 101 ALA A CA 1
ATOM 813 C C . ALA A 1 101 ? -0.762 8.392 -13.895 1.00 84.56 101 ALA A C 1
ATOM 815 O O . ALA A 1 101 ? -0.402 7.213 -13.829 1.00 84.56 101 ALA A O 1
ATOM 816 N N . GLY A 1 102 ? -1.822 8.845 -13.235 1.00 86.75 102 GLY A N 1
ATOM 817 C CA . GLY A 1 102 ? -2.592 8.004 -12.335 1.00 86.75 102 GLY A CA 1
ATOM 818 C C . GLY A 1 102 ? -3.952 8.600 -12.023 1.00 86.75 102 GLY A C 1
ATOM 819 O O . GLY A 1 102 ? -4.159 9.804 -12.171 1.00 86.75 102 GLY A O 1
ATOM 820 N N . VAL A 1 103 ? -4.858 7.737 -11.585 1.00 90.25 103 VAL A N 1
ATOM 821 C CA . VAL A 1 103 ? -6.235 8.065 -11.221 1.00 90.25 103 VAL A CA 1
ATOM 822 C C . VAL A 1 103 ? -6.326 8.154 -9.701 1.00 90.25 103 VAL A C 1
ATOM 824 O O . VAL A 1 103 ? -5.794 7.298 -8.993 1.00 90.25 103 VAL A O 1
ATOM 827 N N . MET A 1 104 ? -6.974 9.201 -9.195 1.00 92.75 104 MET A N 1
ATOM 828 C CA . MET A 1 104 ? -7.366 9.287 -7.790 1.00 92.75 104 MET A CA 1
ATOM 829 C C . MET A 1 104 ? -8.775 8.736 -7.634 1.00 92.75 104 MET A C 1
ATOM 831 O O . MET A 1 104 ? -9.665 9.119 -8.393 1.00 92.75 104 MET A O 1
ATOM 835 N N . VAL A 1 105 ? -8.951 7.869 -6.644 1.00 87.94 105 VAL A N 1
ATOM 836 C CA . VAL A 1 105 ? -10.244 7.315 -6.236 1.00 87.94 105 VAL A CA 1
ATOM 837 C C . VAL A 1 105 ? -10.476 7.678 -4.779 1.00 87.94 105 VAL A C 1
ATOM 839 O O . VAL A 1 105 ? -9.490 7.602 -4.002 1.00 87.94 105 VAL A O 1
#

InterPro domains:
  IPR036397 Ribonuclease H superfamily [G3DSA:3.30.420.10] (26-105)